Protein AF-A0A1S0UEV6-F1 (afdb_monomer_lite)

Foldseek 3Di:
DVLVVVQCVVLVVLCVQAVNPRNGDDDPVRDDPPDPDDDDDHDHDDDDDPDDDDDD

Organism: Loa loa (NCBI:txid7209)

Radius of gyration: 16.54 Å; chains: 1; bounding box: 34×18×50 Å

Secondary structure (DSSP, 8-state):
-HHHHHHHHHHHHHHHHTTTS-S-S--GGG--TT------------PPPSSPPPP-

InterPro domains:
  IPR000215 Serpin family [PTHR11461] (8-55)
  IPR023796 Serpin domain [PF00079] (6-55)
  IPR036186 Serpin superfamily [SSF56574] (4-54)
  IPR042178 Serpin superfamily, domain 1 [G3DSA:3.30.497.10] (1-56)

Structure (mmCIF, N/CA/C/O backbone):
data_AF-A0A1S0UEV6-F1
#
_entry.id   AF-A0A1S0UEV6-F1
#
loop_
_atom_site.group_PDB
_atom_site.id
_atom_site.type_symbol
_atom_site.label_atom_id
_atom_site.label_alt_id
_atom_site.label_comp_id
_atom_site.label_asym_id
_atom_site.label_entity_id
_atom_site.label_seq_id
_atom_site.pdbx_PDB_ins_code
_atom_site.Cartn_x
_atom_site.Cartn_y
_atom_site.Cartn_z
_atom_site.occupancy
_atom_site.B_iso_or_equiv
_atom_site.auth_seq_id
_atom_site.auth_comp_id
_atom_site.auth_asym_id
_atom_site.auth_atom_id
_atom_site.pdbx_PDB_model_num
ATOM 1 N N . ASN A 1 1 ? 14.591 -4.706 -13.681 1.00 64.19 1 ASN A N 1
ATOM 2 C CA . ASN A 1 1 ? 13.286 -4.510 -14.349 1.00 64.19 1 ASN A CA 1
ATOM 3 C C . ASN A 1 1 ? 12.631 -3.311 -13.685 1.00 64.19 1 ASN A C 1
ATOM 5 O O . ASN A 1 1 ? 12.341 -3.397 -12.501 1.00 64.19 1 ASN A O 1
ATOM 9 N N . ASN A 1 2 ? 12.468 -2.202 -14.404 1.00 74.88 2 ASN A N 1
ATOM 10 C CA . ASN A 1 2 ? 12.021 -0.930 -13.823 1.00 74.88 2 ASN A CA 1
ATOM 11 C C . ASN A 1 2 ? 10.568 -0.988 -13.320 1.00 74.88 2 ASN A C 1
ATOM 13 O O . ASN A 1 2 ? 10.247 -0.332 -12.337 1.00 74.88 2 ASN A O 1
ATOM 17 N N . ASN A 1 3 ? 9.723 -1.838 -13.917 1.00 82.69 3 ASN A N 1
ATOM 18 C CA . ASN A 1 3 ? 8.324 -1.982 -13.504 1.00 82.69 3 ASN A CA 1
ATOM 19 C C . ASN A 1 3 ? 8.207 -2.619 -12.116 1.00 82.69 3 ASN A C 1
ATOM 21 O O . ASN A 1 3 ? 7.392 -2.190 -11.312 1.00 82.69 3 ASN A O 1
ATOM 25 N N . ALA A 1 4 ? 9.054 -3.602 -11.802 1.00 86.88 4 ALA A N 1
ATOM 26 C CA . ALA A 1 4 ? 9.049 -4.240 -10.485 1.00 86.88 4 ALA A CA 1
ATOM 27 C C . ALA A 1 4 ? 9.422 -3.254 -9.363 1.00 86.88 4 ALA A C 1
ATOM 29 O O . ALA A 1 4 ? 8.841 -3.306 -8.284 1.00 86.88 4 ALA A O 1
ATOM 30 N N . ILE A 1 5 ? 10.356 -2.337 -9.642 1.00 88.69 5 ILE A N 1
ATOM 31 C CA . ILE A 1 5 ? 10.766 -1.286 -8.700 1.00 88.69 5 ILE A CA 1
ATOM 32 C C . ILE A 1 5 ? 9.611 -0.298 -8.488 1.00 88.69 5 ILE A C 1
ATOM 34 O O . ILE A 1 5 ? 9.251 -0.028 -7.348 1.00 88.69 5 ILE A O 1
ATOM 38 N N . LEU A 1 6 ? 8.961 0.153 -9.567 1.00 88.75 6 LEU A N 1
ATOM 39 C CA . LEU A 1 6 ? 7.804 1.053 -9.497 1.00 88.75 6 LEU A CA 1
ATOM 40 C C . LEU A 1 6 ? 6.634 0.461 -8.690 1.00 88.75 6 LEU A C 1
ATOM 42 O O . LEU A 1 6 ? 6.058 1.141 -7.842 1.00 88.75 6 LEU A O 1
ATOM 46 N N . LEU A 1 7 ? 6.283 -0.807 -8.936 1.00 92.94 7 LEU A N 1
ATOM 47 C CA . LEU A 1 7 ? 5.216 -1.507 -8.205 1.00 92.94 7 LEU A CA 1
ATOM 48 C C . LEU A 1 7 ? 5.518 -1.566 -6.708 1.00 92.94 7 LEU A C 1
ATOM 50 O O . LEU A 1 7 ? 4.654 -1.284 -5.878 1.00 92.94 7 LEU A O 1
ATOM 54 N N . GLN A 1 8 ? 6.765 -1.900 -6.370 1.00 95.69 8 GLN A N 1
ATOM 55 C CA . GLN A 1 8 ? 7.220 -1.946 -4.990 1.00 95.69 8 GLN A CA 1
ATOM 56 C C . GLN A 1 8 ? 7.136 -0.564 -4.330 1.00 95.69 8 GLN A C 1
ATOM 58 O O . GLN A 1 8 ? 6.649 -0.460 -3.208 1.00 95.69 8 GLN A O 1
ATOM 63 N N . GLU A 1 9 ? 7.567 0.497 -5.012 1.00 95.31 9 GLU A N 1
ATOM 64 C CA . GLU A 1 9 ? 7.506 1.867 -4.493 1.00 95.31 9 GLU A CA 1
ATOM 65 C C . GLU A 1 9 ? 6.068 2.320 -4.216 1.00 95.31 9 GLU A C 1
ATOM 67 O O . GLU A 1 9 ? 5.784 2.827 -3.129 1.00 95.31 9 GLU A O 1
ATOM 72 N N . ILE A 1 10 ? 5.146 2.085 -5.155 1.00 95.75 10 ILE A N 1
ATOM 73 C CA . ILE A 1 10 ? 3.737 2.463 -4.998 1.00 95.75 10 ILE A CA 1
ATOM 74 C C . ILE A 1 10 ? 3.093 1.678 -3.853 1.00 95.75 10 ILE A C 1
ATOM 76 O O . ILE A 1 10 ? 2.506 2.285 -2.958 1.00 95.75 10 ILE A O 1
ATOM 80 N N . ASN A 1 11 ? 3.227 0.351 -3.832 1.00 97.44 11 ASN A N 1
ATOM 81 C CA . ASN A 1 11 ? 2.612 -0.474 -2.790 1.00 97.44 11 ASN A CA 1
ATOM 82 C C . ASN A 1 11 ? 3.200 -0.192 -1.402 1.00 97.44 11 ASN A C 1
ATOM 84 O O . ASN A 1 11 ? 2.455 -0.130 -0.423 1.00 97.44 11 ASN A O 1
ATOM 88 N N . ASN A 1 12 ? 4.508 0.071 -1.308 1.00 98.12 12 ASN A N 1
ATOM 89 C CA . ASN A 1 12 ? 5.132 0.497 -0.056 1.00 98.12 12 ASN A CA 1
ATOM 90 C C . ASN A 1 12 ? 4.575 1.844 0.417 1.00 98.12 12 ASN A C 1
ATOM 92 O O . ASN A 1 12 ? 4.209 1.973 1.586 1.00 98.12 12 ASN A O 1
ATOM 96 N N . TRP A 1 13 ? 4.459 2.828 -0.482 1.00 97.06 13 TRP A N 1
ATOM 97 C CA . TRP A 1 13 ? 3.882 4.132 -0.156 1.00 97.06 13 TRP A CA 1
ATOM 98 C C . TRP A 1 13 ? 2.428 4.002 0.316 1.00 97.06 13 TRP A C 1
ATOM 100 O O . TRP A 1 13 ? 2.064 4.568 1.347 1.00 97.06 13 TRP A O 1
ATOM 110 N N . VAL A 1 14 ? 1.603 3.208 -0.374 1.00 98.00 14 VAL A N 1
ATOM 111 C CA . VAL A 1 14 ? 0.208 2.961 0.024 1.00 98.00 14 VAL A CA 1
ATOM 112 C C . VAL A 1 14 ? 0.134 2.286 1.391 1.00 98.00 14 VAL A C 1
ATOM 114 O O . VAL A 1 14 ? -0.634 2.722 2.252 1.00 98.00 14 VAL A O 1
ATOM 117 N N . SER A 1 15 ? 0.948 1.256 1.619 1.00 98.19 15 SER A N 1
ATOM 118 C CA . SER A 1 15 ? 1.019 0.550 2.899 1.00 98.19 15 SER A CA 1
ATOM 119 C C . SER A 1 15 ? 1.379 1.503 4.033 1.00 98.19 15 SER A C 1
ATOM 121 O O . SER A 1 15 ? 0.700 1.528 5.060 1.00 98.19 15 SER A O 1
ATOM 123 N N . GLU A 1 16 ? 2.361 2.379 3.829 1.00 97.81 16 GLU A N 1
ATOM 124 C CA . GLU A 1 16 ? 2.728 3.402 4.806 1.00 97.81 16 GLU A CA 1
ATOM 125 C C . GLU A 1 16 ? 1.563 4.370 5.081 1.00 97.81 16 GLU A C 1
ATOM 127 O O . GLU A 1 16 ? 1.186 4.579 6.239 1.00 97.81 16 GLU A O 1
ATOM 132 N N . LYS A 1 17 ? 0.928 4.923 4.034 1.00 97.56 17 LYS A N 1
ATOM 133 C CA . LYS A 1 17 ? -0.185 5.882 4.188 1.00 97.56 17 LYS A CA 1
ATOM 134 C C . LYS A 1 17 ? -1.440 5.267 4.791 1.00 97.56 17 LYS A C 1
ATOM 136 O O . LYS A 1 17 ? -2.254 5.984 5.374 1.00 97.56 17 LYS A O 1
ATOM 141 N N . THR A 1 18 ? -1.576 3.949 4.716 1.00 97.88 18 THR A N 1
ATOM 142 C CA . THR A 1 18 ? -2.751 3.227 5.208 1.00 97.88 18 THR A CA 1
ATOM 143 C C . THR A 1 18 ? -2.495 2.444 6.488 1.00 97.88 18 THR A C 1
ATOM 145 O O . THR A 1 18 ? -3.330 1.631 6.876 1.00 97.88 18 THR A O 1
ATOM 148 N N . ARG A 1 19 ? -1.366 2.680 7.176 1.00 97.31 19 ARG A N 1
ATOM 149 C CA . ARG A 1 19 ? -0.969 1.932 8.3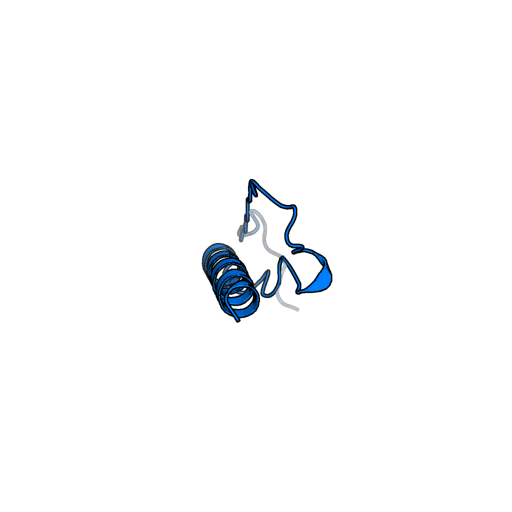87 1.00 97.31 19 ARG A CA 1
ATOM 150 C C . ARG A 1 19 ? -1.026 0.415 8.168 1.00 97.31 19 ARG A C 1
ATOM 152 O O . ARG A 1 19 ? -1.582 -0.327 8.981 1.00 97.31 19 ARG A O 1
ATOM 159 N N . SER A 1 20 ? -0.503 -0.017 7.024 1.00 97.94 20 SER A N 1
ATOM 160 C CA . SER A 1 20 ? -0.453 -1.404 6.560 1.00 97.94 20 SER A CA 1
ATOM 161 C C . SER A 1 20 ? -1.821 -2.074 6.400 1.00 97.94 20 SER A C 1
ATOM 163 O O . SER A 1 20 ? -1.908 -3.299 6.403 1.00 97.94 20 SER A O 1
ATOM 165 N N . LYS A 1 21 ? -2.906 -1.297 6.268 1.00 97.62 21 LYS A N 1
ATOM 166 C CA . LYS A 1 21 ? -4.245 -1.838 5.982 1.00 97.62 21 LYS A CA 1
ATOM 167 C C . LYS A 1 21 ? -4.478 -2.098 4.500 1.00 97.62 21 LYS A C 1
ATOM 169 O O . LYS A 1 21 ? -5.318 -2.930 4.176 1.00 97.62 21 LYS A 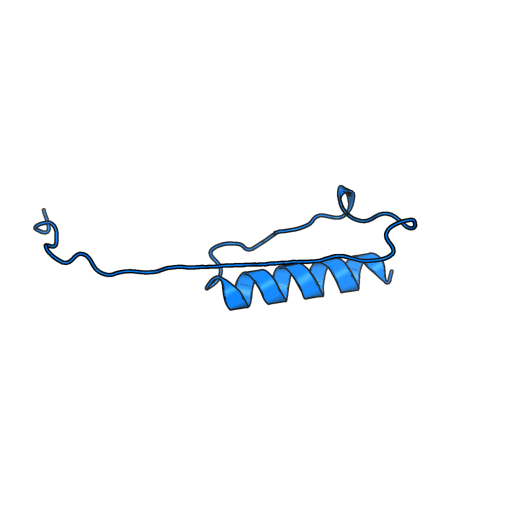O 1
ATOM 174 N N . ILE A 1 22 ? -3.725 -1.432 3.627 1.00 97.44 22 ILE A N 1
ATOM 175 C CA . ILE A 1 22 ? -3.661 -1.730 2.196 1.00 97.44 22 ILE A CA 1
ATOM 176 C C . ILE A 1 22 ? -2.198 -2.011 1.863 1.00 97.44 22 ILE A C 1
ATOM 178 O O . ILE A 1 22 ? -1.393 -1.092 1.769 1.00 97.44 22 ILE A O 1
ATOM 182 N N . THR A 1 23 ? -1.837 -3.286 1.745 1.00 96.94 23 THR A N 1
ATOM 183 C CA . THR A 1 23 ? -0.447 -3.711 1.494 1.00 96.94 23 THR A CA 1
ATOM 184 C C . THR A 1 23 ? -0.115 -3.832 0.012 1.00 96.94 23 THR A C 1
ATOM 186 O O . THR A 1 23 ? 1.055 -3.796 -0.353 1.00 96.94 23 THR A O 1
ATOM 189 N N . GLU A 1 24 ? -1.134 -3.966 -0.832 1.00 96.38 24 GLU A N 1
ATOM 190 C CA . GLU A 1 24 ? -1.009 -4.085 -2.280 1.00 96.38 24 GLU A CA 1
ATOM 191 C C . GLU A 1 24 ? -2.185 -3.347 -2.925 1.00 96.38 24 GLU A C 1
ATOM 193 O O . GLU A 1 24 ? -3.344 -3.696 -2.706 1.00 96.38 24 GLU A O 1
ATOM 198 N N . LEU A 1 25 ? -1.881 -2.267 -3.645 1.00 95.56 25 LEU A N 1
ATOM 199 C CA . LEU A 1 25 ? -2.850 -1.487 -4.416 1.00 95.56 25 LEU A CA 1
ATOM 200 C C . LEU A 1 25 ? -2.801 -1.848 -5.899 1.00 95.56 25 LEU A C 1
ATOM 202 O O . LEU A 1 25 ? -3.838 -1.849 -6.551 1.00 95.56 25 LEU A O 1
ATOM 206 N N . ILE A 1 26 ? -1.598 -2.102 -6.419 1.00 94.31 26 ILE A N 1
ATOM 207 C CA . ILE A 1 26 ? -1.360 -2.419 -7.827 1.00 94.31 26 ILE A CA 1
ATOM 208 C C . ILE A 1 26 ? -0.462 -3.646 -7.961 1.00 94.31 26 ILE A C 1
ATOM 210 O O . ILE A 1 26 ? 0.438 -3.874 -7.153 1.00 94.31 26 ILE A O 1
ATOM 214 N N . THR A 1 27 ? -0.673 -4.408 -9.019 1.00 93.50 27 THR A N 1
ATOM 215 C CA . THR A 1 27 ? 0.045 -5.637 -9.351 1.00 93.50 27 THR A CA 1
ATOM 216 C C . THR A 1 27 ? 0.767 -5.495 -10.690 1.00 93.50 27 THR A C 1
ATOM 218 O O . THR A 1 27 ? 0.630 -4.496 -11.399 1.00 93.50 27 THR A O 1
ATOM 221 N N . ALA A 1 28 ? 1.555 -6.505 -11.065 1.00 90.31 28 ALA A N 1
ATOM 222 C CA . ALA A 1 28 ? 2.239 -6.514 -12.358 1.00 90.31 28 ALA A CA 1
ATOM 223 C C . ALA A 1 28 ? 1.277 -6.492 -13.557 1.00 90.31 28 ALA A C 1
ATOM 225 O O . ALA A 1 28 ? 1.656 -5.983 -14.611 1.00 90.31 28 ALA A O 1
ATOM 226 N N . ASP A 1 29 ? 0.049 -6.983 -13.383 1.00 90.81 29 ASP A N 1
ATOM 227 C CA . ASP A 1 29 ? -0.967 -7.014 -14.437 1.00 90.81 29 ASP A CA 1
ATOM 228 C C . ASP A 1 29 ? -1.619 -5.637 -14.653 1.00 90.81 29 ASP A C 1
ATOM 230 O O . ASP A 1 29 ? -2.129 -5.356 -15.738 1.00 90.81 29 ASP A O 1
ATOM 234 N N . ASP A 1 30 ? -1.531 -4.742 -13.662 1.00 89.69 30 ASP A N 1
ATOM 235 C CA . ASP A 1 30 ? -2.083 -3.384 -13.727 1.00 89.69 30 ASP A CA 1
ATOM 236 C C . ASP A 1 30 ? -1.163 -2.399 -14.464 1.00 89.69 30 ASP A C 1
ATOM 238 O O . ASP A 1 30 ? -1.595 -1.308 -14.844 1.00 89.69 30 ASP A O 1
ATOM 242 N N . VAL A 1 31 ? 0.113 -2.756 -14.669 1.00 86.56 31 VAL A N 1
ATOM 243 C CA . VAL A 1 31 ? 1.123 -1.874 -15.269 1.00 86.56 31 VAL A CA 1
ATOM 244 C C . VAL A 1 31 ? 1.650 -2.442 -16.580 1.00 86.56 31 VAL A C 1
ATOM 246 O O . VAL A 1 31 ? 2.466 -3.364 -16.608 1.00 86.56 31 VAL A O 1
ATOM 249 N N . ASN A 1 32 ? 1.263 -1.809 -17.687 1.00 84.81 32 ASN A N 1
ATOM 250 C CA . ASN A 1 32 ? 1.821 -2.077 -19.011 1.00 84.81 32 ASN A CA 1
ATOM 251 C C . ASN A 1 32 ? 2.639 -0.881 -19.536 1.00 84.81 32 ASN A C 1
ATOM 253 O O . ASN A 1 32 ? 2.711 0.179 -18.916 1.00 84.81 32 ASN A O 1
ATOM 257 N N . LYS A 1 33 ? 3.298 -1.073 -20.683 1.00 85.25 33 LYS A N 1
ATOM 258 C CA . LYS A 1 33 ? 4.228 -0.093 -21.272 1.00 85.25 33 LYS A CA 1
ATOM 259 C C . LYS A 1 33 ? 3.538 1.140 -21.869 1.00 85.25 33 LYS A C 1
ATOM 261 O O . LYS A 1 33 ? 4.230 2.105 -22.174 1.00 85.25 33 LYS A O 1
ATOM 266 N N . ASP A 1 34 ? 2.218 1.100 -22.032 1.00 89.88 34 ASP A N 1
ATOM 267 C CA . ASP A 1 34 ? 1.431 2.157 -22.671 1.00 89.88 34 ASP A CA 1
ATOM 268 C C . ASP A 1 34 ? 0.871 3.162 -21.647 1.00 89.88 34 ASP A C 1
ATOM 270 O O . ASP A 1 34 ? 0.284 4.180 -22.018 1.00 89.88 34 ASP A O 1
ATOM 274 N N . ILE A 1 35 ? 1.062 2.910 -20.345 1.00 87.00 35 ILE A N 1
ATOM 275 C CA . ILE A 1 35 ? 0.653 3.824 -19.277 1.00 87.00 35 ILE A CA 1
ATOM 276 C C . ILE A 1 35 ? 1.580 5.038 -19.252 1.00 87.00 35 ILE A C 1
ATOM 278 O O . ILE A 1 35 ? 2.774 4.930 -18.981 1.00 87.00 35 ILE A O 1
ATOM 282 N N . VAL A 1 36 ? 0.997 6.214 -19.480 1.00 89.88 36 VAL A N 1
ATOM 283 C CA . VAL A 1 36 ? 1.722 7.494 -19.469 1.00 89.88 36 VAL A CA 1
ATOM 284 C C . VAL A 1 36 ? 1.613 8.198 -18.111 1.00 89.88 36 VAL A C 1
ATOM 286 O O . VAL A 1 36 ? 2.568 8.839 -17.679 1.00 89.88 36 VAL A O 1
ATOM 289 N N . ILE A 1 37 ? 0.464 8.098 -17.426 1.00 90.81 37 ILE A N 1
ATOM 290 C CA . ILE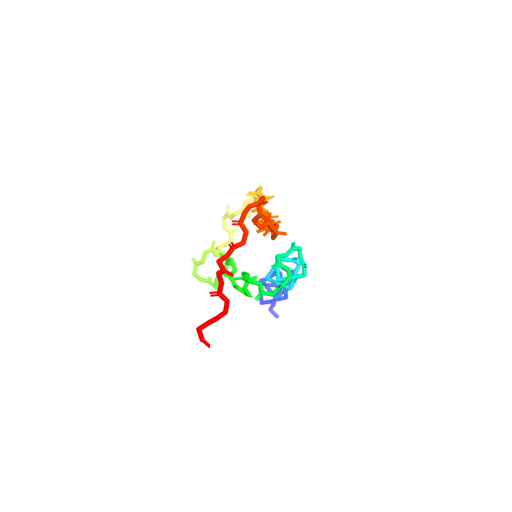 A 1 37 ? 0.194 8.770 -16.142 1.00 90.81 37 ILE A CA 1
ATOM 291 C C . ILE A 1 37 ? -0.655 7.865 -15.240 1.00 90.81 37 ILE A C 1
ATOM 293 O O . ILE A 1 37 ? -1.613 7.249 -15.703 1.00 90.81 37 ILE A O 1
ATOM 297 N N . LEU A 1 38 ? -0.340 7.854 -13.941 1.00 87.81 38 LEU A N 1
ATOM 298 C CA . LEU A 1 38 ? -1.154 7.265 -12.874 1.00 87.81 38 LEU A CA 1
ATOM 299 C C . LEU A 1 38 ? -1.499 8.344 -11.842 1.00 87.81 38 LEU A C 1
ATOM 301 O O . LEU A 1 38 ? -0.614 9.056 -11.368 1.00 87.81 38 LEU A O 1
ATOM 305 N N . LEU A 1 39 ? -2.778 8.448 -11.477 1.00 93.38 39 LEU A N 1
ATOM 306 C CA . LEU A 1 39 ? -3.247 9.294 -10.380 1.00 93.38 39 LEU A CA 1
ATOM 307 C C . LEU A 1 39 ? -3.767 8.395 -9.258 1.00 93.38 39 LEU A C 1
ATOM 309 O O . LEU A 1 39 ? -4.713 7.639 -9.464 1.00 93.38 39 LEU A O 1
ATOM 313 N N . LEU A 1 40 ? -3.147 8.476 -8.081 1.00 91.31 40 LEU A N 1
ATOM 314 C CA . LEU A 1 40 ? -3.397 7.559 -6.969 1.00 91.31 40 LEU A CA 1
ATOM 315 C C . LEU A 1 40 ? -3.853 8.310 -5.716 1.00 91.31 40 LEU A C 1
ATOM 317 O O . LEU A 1 40 ? -3.378 9.406 -5.422 1.00 91.31 40 LEU A O 1
ATOM 321 N N . ASN A 1 41 ? -4.749 7.683 -4.953 1.00 93.94 41 ASN A N 1
ATOM 322 C CA . ASN A 1 41 ? -5.161 8.121 -3.624 1.00 93.94 41 ASN A CA 1
ATOM 323 C C . ASN A 1 41 ? -5.281 6.896 -2.706 1.00 93.94 41 ASN A C 1
ATOM 325 O O . ASN A 1 41 ? -5.819 5.869 -3.114 1.00 93.94 41 ASN A O 1
ATOM 329 N N . ALA A 1 42 ? -4.795 7.015 -1.474 1.00 94.94 42 ALA A N 1
ATOM 330 C CA . ALA A 1 42 ? -4.886 5.988 -0.449 1.00 94.94 42 ALA A CA 1
ATOM 331 C C . ALA A 1 42 ? -5.265 6.639 0.886 1.00 94.94 42 ALA A C 1
ATOM 333 O O . ALA A 1 42 ? -4.544 7.499 1.392 1.00 94.94 42 ALA A O 1
ATOM 334 N N . ILE A 1 43 ? -6.403 6.231 1.456 1.00 95.06 43 ILE A N 1
ATOM 335 C CA . ILE A 1 43 ? -6.960 6.822 2.679 1.00 95.06 43 ILE A CA 1
ATOM 336 C C . ILE A 1 43 ? -7.217 5.719 3.700 1.00 95.06 43 ILE A C 1
ATOM 338 O O . ILE A 1 43 ? -7.906 4.743 3.418 1.00 95.06 43 ILE A O 1
ATOM 342 N N . TYR A 1 44 ? -6.705 5.916 4.913 1.00 96.75 44 TYR A N 1
ATOM 343 C CA . TYR A 1 44 ? -7.066 5.134 6.089 1.00 96.75 44 TYR A CA 1
ATOM 344 C C . TYR A 1 44 ? -7.684 6.042 7.150 1.00 96.75 44 TYR A C 1
ATOM 346 O O . TYR A 1 44 ? -7.135 7.094 7.479 1.00 96.75 44 TYR A O 1
ATOM 354 N N . PHE A 1 45 ? -8.799 5.599 7.727 1.00 96.31 45 PHE A N 1
ATOM 355 C CA . PHE A 1 45 ? -9.449 6.255 8.853 1.00 96.31 45 PHE A CA 1
ATOM 356 C C . PHE A 1 45 ? -9.602 5.270 10.014 1.00 96.31 45 PHE A C 1
ATOM 358 O O . PHE A 1 45 ? -10.203 4.210 9.864 1.00 96.31 45 PHE A O 1
ATOM 365 N N . GLY A 1 46 ? -9.059 5.636 11.177 1.00 94.44 46 GLY A N 1
ATOM 366 C CA . GLY A 1 46 ? -9.166 4.874 12.421 1.00 94.44 46 GLY A CA 1
ATOM 367 C C . GLY A 1 46 ? -9.819 5.717 13.507 1.00 94.44 46 GLY A C 1
ATOM 368 O O . GLY A 1 46 ? -9.118 6.331 14.308 1.00 94.44 46 GLY A O 1
ATOM 369 N N . GLY A 1 47 ? -11.148 5.786 13.491 1.00 95.12 47 GLY A N 1
ATOM 370 C CA . GLY A 1 47 ? -11.931 6.519 14.483 1.00 95.12 47 GLY A CA 1
ATOM 371 C C . GLY A 1 47 ? -12.180 5.707 15.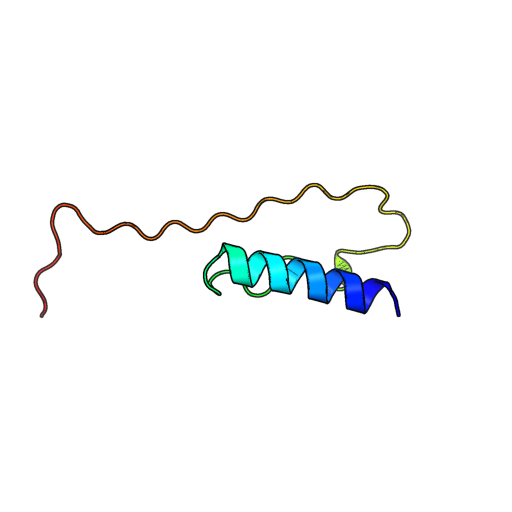752 1.00 95.12 47 GLY A C 1
ATOM 372 O O . GLY A 1 47 ? -12.285 4.484 15.709 1.00 95.12 47 GLY A O 1
ATOM 373 N N . ILE A 1 48 ? -12.309 6.406 16.879 1.00 95.62 48 ILE A N 1
ATOM 374 C CA . ILE A 1 48 ? -12.805 5.830 18.133 1.00 95.62 48 ILE A CA 1
ATOM 375 C C . ILE A 1 48 ? -14.317 6.061 18.195 1.00 95.62 48 ILE A C 1
ATOM 377 O O . ILE A 1 48 ? -14.809 7.120 17.796 1.00 95.62 48 ILE A O 1
ATOM 381 N N . TRP A 1 49 ? -15.059 5.073 18.694 1.00 95.50 49 TRP A N 1
ATOM 382 C CA . TRP A 1 49 ? -16.497 5.204 18.906 1.00 95.50 49 TRP A CA 1
ATOM 383 C C . TRP A 1 49 ? -16.812 6.279 19.949 1.00 95.50 49 TRP A C 1
ATOM 385 O O . TRP A 1 49 ? -16.188 6.332 21.004 1.00 95.50 49 TRP A O 1
ATOM 395 N N . LYS A 1 50 ? -17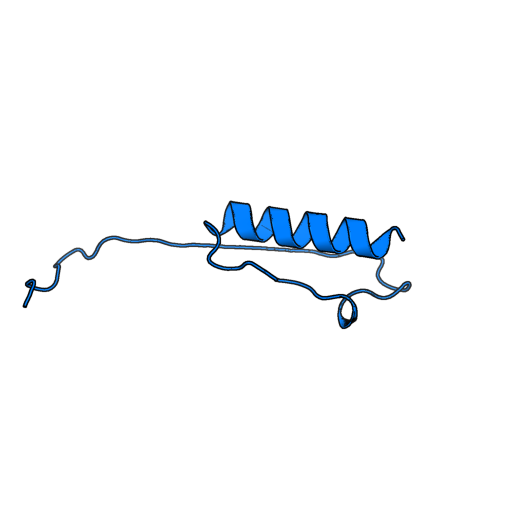.832 7.105 19.685 1.00 96.69 50 LYS A N 1
ATOM 396 C CA . LYS A 1 50 ? -18.353 8.071 20.669 1.00 96.69 50 LYS A CA 1
ATOM 397 C C . LYS A 1 50 ? -18.975 7.374 21.885 1.00 96.69 50 LYS A C 1
ATOM 399 O O . LYS A 1 50 ? -18.846 7.855 23.004 1.00 96.69 50 LYS A O 1
ATOM 404 N N . THR A 1 51 ? -19.645 6.254 21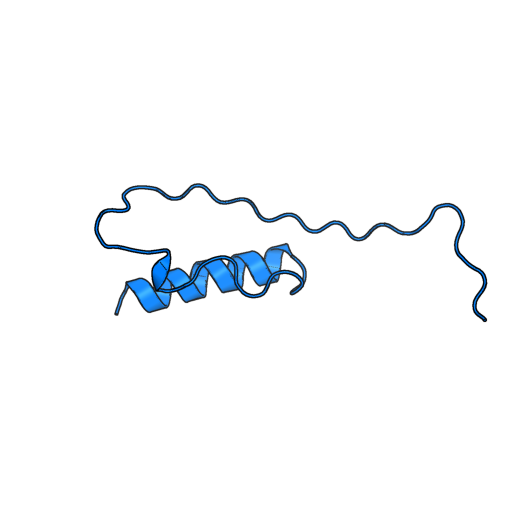.643 1.00 96.94 51 THR A N 1
ATOM 405 C CA . THR A 1 51 ? -20.177 5.354 22.664 1.00 96.94 51 THR A CA 1
ATOM 406 C C . THR A 1 51 ? -19.591 3.986 22.360 1.00 96.94 51 THR A C 1
ATOM 408 O O . THR A 1 51 ? -19.918 3.402 21.329 1.00 96.94 51 THR A O 1
ATOM 411 N N . GLN A 1 52 ? -18.641 3.550 23.183 1.00 95.69 52 GLN A N 1
ATOM 412 C CA . GLN A 1 52 ? -17.953 2.272 23.014 1.00 95.69 52 GLN A CA 1
ATOM 413 C C . GLN A 1 52 ? -18.863 1.109 23.423 1.00 95.69 52 GLN A C 1
ATOM 415 O O . GLN A 1 52 ? -19.845 1.303 24.137 1.00 95.69 52 GLN A O 1
ATOM 420 N N . PHE A 1 53 ? -18.545 -0.082 22.927 1.00 94.38 53 PHE A N 1
ATOM 421 C CA . PHE A 1 53 ? -19.199 -1.314 23.347 1.00 94.38 53 PHE A CA 1
ATOM 422 C C . PHE A 1 53 ? -18.602 -1.759 24.681 1.00 94.38 53 PHE A C 1
ATOM 424 O O . PHE A 1 53 ? -17.405 -1.567 24.895 1.00 94.38 53 PHE A O 1
ATOM 431 N N . ASP A 1 54 ? -19.427 -2.334 25.553 1.00 93.81 54 ASP A N 1
ATOM 432 C CA . ASP A 1 54 ? -18.933 -2.985 26.763 1.00 93.81 54 ASP A CA 1
ATOM 433 C C . ASP A 1 54 ? -18.067 -4.191 26.366 1.00 93.81 54 ASP A C 1
ATOM 435 O O . ASP A 1 54 ? -18.438 -4.959 25.470 1.00 93.81 54 ASP A O 1
ATOM 439 N N . ASP A 1 55 ? -16.914 -4.346 27.017 1.00 86.75 55 ASP A N 1
ATOM 440 C CA . ASP A 1 55 ? -16.099 -5.552 26.881 1.00 86.75 55 ASP A CA 1
ATOM 441 C C . ASP A 1 55 ? -16.870 -6.731 27.506 1.00 86.75 55 ASP A C 1
ATOM 443 O O . ASP A 1 55 ? -17.399 -6.612 28.614 1.00 86.75 55 ASP A O 1
ATOM 447 N N . THR A 1 56 ? -16.982 -7.844 26.771 1.00 76.94 56 THR A N 1
ATOM 448 C CA . THR A 1 56 ? -17.717 -9.059 27.187 1.00 76.94 56 THR A CA 1
ATOM 449 C C . THR A 1 56 ? -17.138 -9.726 28.422 1.00 76.94 56 THR A C 1
ATOM 451 O O . THR A 1 56 ? -15.892 -9.848 28.469 1.00 76.94 56 THR A O 1
#

pLDDT: mean 92.34, std 6.42, range [64.19, 98.19]

Sequence (56 aa):
NNNAILLQEINNWVSEKTRSKITELITADDVNKDIVILLLNAIYFGGIWKTQFDDT